Protein AF-A0A0D8BSJ1-F1 (afdb_monomer)

Solvent-accessible surface area (backbone atoms only — not comparable to full-atom values): 3972 Å² total; per-residue (Å²): 133,85,81,76,75,83,82,71,94,76,71,88,82,82,92,71,57,63,68,55,58,52,50,50,28,60,76,68,69,54,85,57,100,67,49,74,73,50,57,48,48,25,52,53,49,11,60,73,73,71,46,98,63,55,79,88,83,134

Secondary structure (DSSP, 8-state):
--------SS-----SSHHHHHHHHHHTT--SSSSHHHHHHHHHHHHHHT-S------

Foldseek 3Di:
DPPPDDDDPDDDDDPPCPVVVVVVCVVVVVPDPDDDVQVVVFVVVCVVVVHPTGHDDD

Mean predicted aligned error: 5.33 Å

pLDDT: mean 91.86, std 9.97, range [49.22, 98.62]

Structure (mmCIF, N/CA/C/O backbone):
data_AF-A0A0D8BSJ1-F1
#
_entry.id   AF-A0A0D8BSJ1-F1
#
loop_
_atom_site.group_PDB
_atom_site.id
_atom_site.type_symbol
_atom_site.label_atom_id
_atom_site.label_alt_id
_atom_site.label_comp_id
_atom_site.label_asym_id
_atom_site.label_entity_id
_atom_site.label_seq_id
_atom_site.pdbx_PDB_ins_code
_atom_site.Cartn_x
_atom_site.Cartn_y
_atom_site.Cartn_z
_atom_site.occupancy
_atom_site.B_iso_or_equiv
_atom_site.auth_seq_id
_atom_site.auth_comp_id
_atom_site.auth_asym_id
_atom_site.auth_atom_id
_atom_site.pdbx_PDB_model_num
ATOM 1 N N . MET A 1 1 ? 9.766 -18.692 -41.058 1.00 49.22 1 MET A N 1
ATOM 2 C CA . MET A 1 1 ? 9.260 -19.066 -39.718 1.00 49.22 1 MET A CA 1
ATOM 3 C C . MET A 1 1 ? 8.632 -17.831 -39.091 1.00 49.22 1 MET A C 1
ATOM 5 O O . MET A 1 1 ? 9.330 -16.847 -38.900 1.00 49.22 1 MET A O 1
ATOM 9 N N . ARG A 1 2 ? 7.309 -17.817 -38.882 1.00 54.91 2 ARG A N 1
ATOM 10 C CA . ARG A 1 2 ? 6.625 -16.681 -38.243 1.00 54.91 2 ARG A CA 1
ATOM 11 C C . ARG A 1 2 ? 6.975 -16.724 -36.756 1.00 54.91 2 ARG A C 1
ATOM 13 O O . ARG A 1 2 ? 6.555 -17.651 -36.069 1.00 54.91 2 ARG A O 1
ATOM 20 N N . ASN A 1 3 ? 7.781 -15.770 -36.299 1.00 64.12 3 ASN A N 1
ATOM 21 C CA . ASN A 1 3 ? 8.089 -15.577 -34.887 1.00 64.12 3 ASN A CA 1
ATOM 22 C C . ASN A 1 3 ? 6.762 -15.213 -34.199 1.00 64.12 3 ASN A C 1
ATOM 24 O O . ASN A 1 3 ? 6.289 -14.086 -34.330 1.00 64.12 3 ASN A O 1
ATOM 28 N N . LYS A 1 4 ? 6.069 -16.193 -33.601 1.00 68.25 4 LYS A N 1
ATOM 29 C CA . LYS A 1 4 ? 4.832 -15.930 -32.854 1.00 68.25 4 LYS A CA 1
ATOM 30 C C . LYS A 1 4 ? 5.237 -15.119 -31.627 1.00 68.25 4 LYS A C 1
ATOM 32 O O . LYS A 1 4 ? 5.804 -15.690 -30.698 1.00 68.25 4 LYS A O 1
ATOM 37 N N . SER A 1 5 ? 4.994 -13.805 -31.638 1.00 80.00 5 SER A N 1
ATOM 38 C CA . SER A 1 5 ? 5.167 -13.010 -30.425 1.00 80.00 5 SER A CA 1
ATOM 39 C C . SER A 1 5 ? 4.260 -13.597 -29.349 1.00 80.00 5 SER A C 1
ATOM 41 O O . SER A 1 5 ? 3.112 -13.978 -29.598 1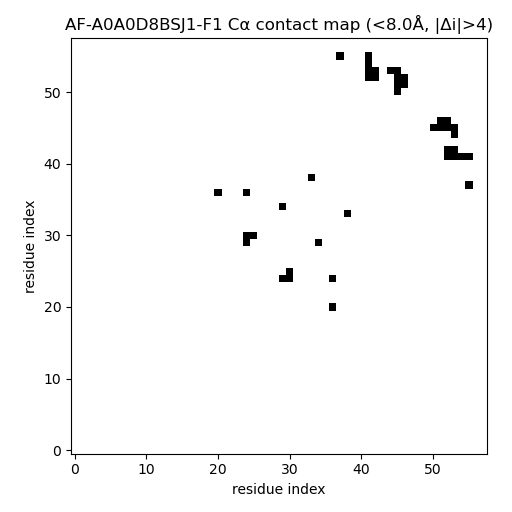.00 80.00 5 SER A O 1
ATOM 43 N N . ARG A 1 6 ? 4.825 -13.787 -28.162 1.00 86.00 6 ARG A N 1
ATOM 44 C CA . ARG A 1 6 ? 4.106 -14.364 -27.035 1.00 86.00 6 ARG A CA 1
ATOM 45 C C . ARG A 1 6 ? 2.9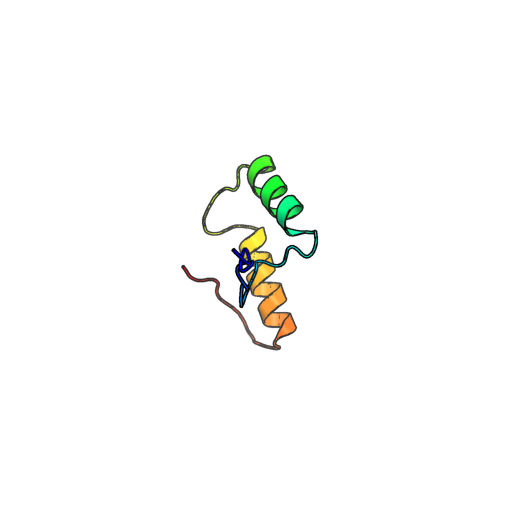88 -13.399 -26.645 1.00 86.00 6 ARG A C 1
ATOM 47 O O . ARG A 1 6 ? 3.266 -12.246 -26.330 1.00 86.00 6 ARG A O 1
ATOM 54 N N . ILE A 1 7 ? 1.742 -13.864 -26.682 1.00 89.62 7 ILE A N 1
ATOM 55 C CA . ILE A 1 7 ? 0.602 -13.095 -26.180 1.00 89.62 7 ILE A CA 1
ATOM 56 C C . ILE A 1 7 ? 0.535 -13.335 -24.673 1.00 89.62 7 ILE A C 1
ATOM 58 O O . ILE A 1 7 ? 0.297 -14.459 -24.232 1.00 89.62 7 ILE A O 1
ATOM 62 N N . TYR A 1 8 ? 0.788 -12.289 -23.892 1.00 89.44 8 TYR A N 1
ATOM 63 C CA . TYR A 1 8 ? 0.614 -12.313 -22.443 1.00 89.44 8 TYR A CA 1
ATOM 64 C C . TYR A 1 8 ? -0.836 -11.962 -22.108 1.00 89.44 8 TYR A C 1
ATOM 66 O O . TYR A 1 8 ? -1.347 -10.957 -22.593 1.00 89.44 8 TYR A O 1
ATOM 74 N N . LEU A 1 9 ? -1.494 -12.787 -21.289 1.00 93.44 9 LEU A N 1
ATOM 75 C CA . LEU A 1 9 ? -2.886 -12.555 -20.877 1.00 93.44 9 LEU A CA 1
ATOM 76 C C . LEU A 1 9 ? -3.006 -11.492 -19.774 1.00 93.44 9 LEU A C 1
ATOM 78 O O . LEU A 1 9 ? -4.037 -10.842 -19.660 1.00 93.44 9 LEU A O 1
ATOM 82 N N . SER A 1 10 ? -1.952 -11.315 -18.976 1.00 92.31 10 SER A N 1
ATOM 83 C CA . SER A 1 10 ? -1.927 -10.417 -17.818 1.00 92.31 10 SER A CA 1
ATOM 84 C C . SER A 1 10 ? -0.517 -9.847 -17.605 1.00 92.31 10 SER A C 1
ATOM 86 O O . SER A 1 10 ? 0.171 -10.234 -16.655 1.00 92.31 10 SER A O 1
ATOM 88 N N . PRO A 1 11 ? -0.011 -9.000 -18.522 1.00 91.56 11 PRO A N 1
ATOM 89 C CA . PRO A 1 11 ? 1.247 -8.307 -18.280 1.00 91.56 11 PRO A CA 1
ATOM 90 C C . PRO A 1 11 ? 1.106 -7.390 -17.052 1.00 91.56 11 PRO A C 1
ATOM 92 O O . PRO A 1 11 ? 0.026 -6.834 -16.836 1.00 91.56 11 PRO A O 1
ATOM 95 N N . PRO A 1 12 ? 2.168 -7.215 -16.248 1.00 90.62 12 PRO A N 1
ATOM 96 C CA . PRO A 1 12 ? 2.135 -6.279 -15.133 1.00 90.62 12 PRO A CA 1
ATOM 97 C C . PRO A 1 12 ? 1.848 -4.865 -15.646 1.00 90.62 12 PRO A C 1
ATOM 99 O O . PRO A 1 12 ? 2.381 -4.446 -16.678 1.00 90.62 12 PRO A O 1
ATOM 102 N N . HIS A 1 13 ? 1.005 -4.135 -14.922 1.00 92.19 13 HIS A N 1
ATOM 103 C CA . HIS 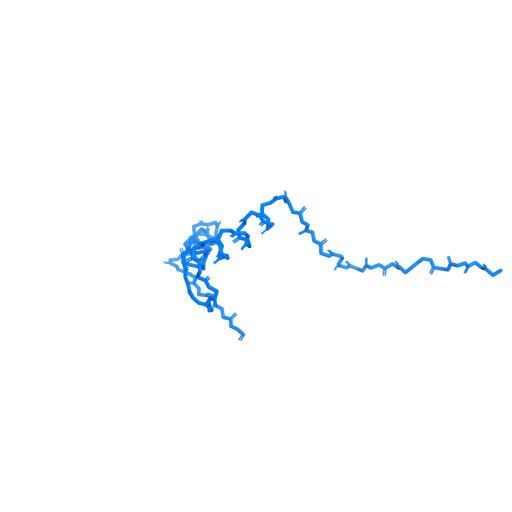A 1 13 ? 0.695 -2.742 -15.211 1.00 92.19 13 HIS A CA 1
ATOM 104 C C . HIS A 1 13 ? 1.406 -1.849 -14.196 1.00 92.19 13 HIS A C 1
ATOM 106 O O . HIS A 1 13 ? 1.197 -2.006 -12.999 1.00 92.19 13 HIS A O 1
ATOM 112 N N . MET A 1 14 ? 2.240 -0.935 -14.689 1.00 92.31 14 MET A N 1
ATOM 113 C CA . MET A 1 14 ? 2.908 0.088 -13.885 1.00 92.31 14 MET A CA 1
ATOM 114 C C . MET A 1 14 ? 2.215 1.422 -14.165 1.00 92.31 14 MET A C 1
ATOM 116 O O . MET A 1 14 ? 2.385 2.000 -15.239 1.00 92.31 14 MET A O 1
ATOM 120 N N . SER A 1 15 ? 1.396 1.868 -13.220 1.00 90.94 15 SE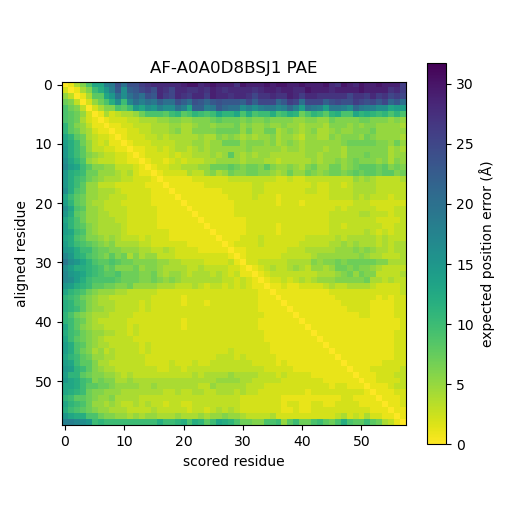R A N 1
ATOM 121 C CA . SER A 1 15 ? 0.607 3.102 -13.269 1.00 90.94 15 SER A CA 1
ATOM 122 C C . SER A 1 15 ? 1.432 4.373 -13.017 1.00 90.94 15 SER A C 1
ATOM 124 O O . SER A 1 15 ? 0.947 5.475 -13.263 1.00 90.94 15 SER A O 1
ATOM 126 N N . GLY A 1 16 ? 2.685 4.231 -12.569 1.00 94.31 16 GLY A N 1
ATOM 127 C CA . GLY A 1 16 ? 3.678 5.303 -12.451 1.00 94.31 16 GLY A CA 1
ATOM 128 C C . GLY A 1 16 ? 4.142 5.585 -11.020 1.00 94.31 16 GLY A C 1
ATOM 129 O O . GLY A 1 16 ? 5.208 6.171 -10.836 1.00 94.31 16 GLY 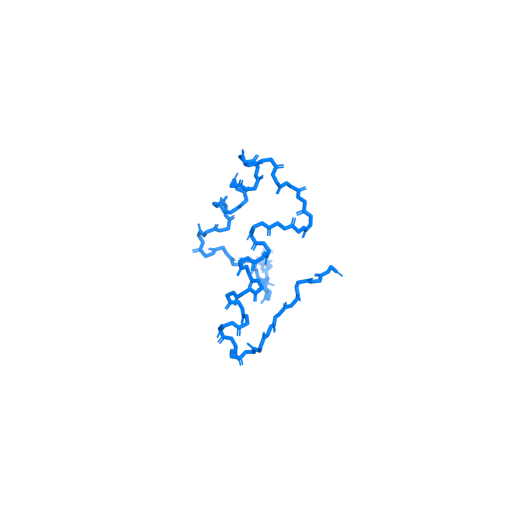A O 1
ATOM 130 N N . ASN A 1 17 ? 3.399 5.139 -10.005 1.00 95.06 17 ASN A N 1
ATOM 131 C CA . ASN A 1 17 ? 3.747 5.363 -8.596 1.00 95.06 17 ASN A CA 1
ATOM 132 C C . ASN A 1 17 ? 4.513 4.197 -7.959 1.00 95.06 17 ASN A C 1
ATOM 134 O O . ASN A 1 17 ? 5.082 4.351 -6.882 1.00 95.06 17 ASN A O 1
ATOM 138 N N . GLU A 1 18 ? 4.568 3.038 -8.610 1.00 96.12 18 GLU A N 1
ATOM 139 C CA . GLU A 1 18 ? 5.140 1.826 -8.024 1.00 96.12 18 GLU A CA 1
ATOM 140 C C . GLU A 1 18 ? 6.624 2.020 -7.682 1.00 96.12 18 GLU A C 1
ATOM 142 O O . GLU A 1 18 ? 7.043 1.744 -6.562 1.00 96.12 18 GLU A O 1
ATOM 147 N N . GLN A 1 19 ? 7.419 2.579 -8.605 1.00 95.94 19 GLN A N 1
ATOM 148 C CA . GLN A 1 19 ? 8.844 2.834 -8.357 1.00 95.94 19 GLN A CA 1
ATOM 149 C C . GLN A 1 19 ? 9.062 3.848 -7.227 1.00 95.94 19 GLN A C 1
ATOM 151 O O . GLN A 1 19 ? 10.024 3.721 -6.472 1.00 95.94 19 GLN A O 1
ATOM 156 N N . LYS A 1 20 ? 8.171 4.838 -7.098 1.00 96.25 20 LYS A N 1
ATOM 157 C CA . LYS A 1 20 ? 8.231 5.84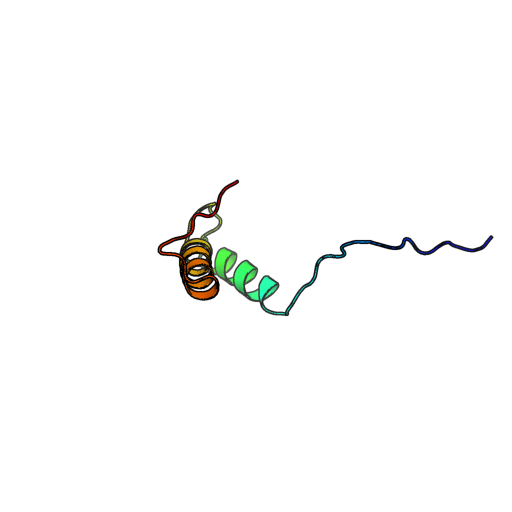0 -6.030 1.00 96.25 20 LYS A CA 1
ATOM 158 C C . LYS A 1 20 ? 8.095 5.174 -4.659 1.00 96.25 20 LYS A C 1
ATOM 160 O O . LYS A 1 20 ? 8.959 5.385 -3.817 1.00 96.25 20 LYS A O 1
ATOM 165 N N . TYR A 1 21 ? 7.068 4.348 -4.455 1.00 95.44 21 TYR A N 1
ATOM 166 C CA . TYR A 1 21 ? 6.841 3.689 -3.162 1.00 95.44 21 TYR A CA 1
ATOM 167 C C . TYR A 1 21 ? 7.908 2.642 -2.829 1.00 95.44 21 TYR A C 1
ATOM 169 O O . TYR A 1 21 ? 8.260 2.470 -1.662 1.00 95.44 21 TYR A O 1
ATOM 177 N N . ILE A 1 22 ? 8.473 1.980 -3.847 1.00 94.62 22 ILE A N 1
ATOM 178 C CA . ILE A 1 22 ? 9.650 1.124 -3.661 1.00 94.62 22 ILE A CA 1
ATOM 179 C C . ILE A 1 22 ? 10.840 1.956 -3.175 1.00 94.62 22 ILE A C 1
ATOM 181 O O . ILE A 1 22 ? 11.442 1.606 -2.163 1.00 94.62 22 ILE A O 1
ATOM 185 N N . ASN A 1 23 ? 11.161 3.065 -3.848 1.00 96.06 23 ASN A N 1
ATOM 186 C CA . ASN A 1 23 ? 12.268 3.935 -3.442 1.00 96.06 23 ASN A CA 1
ATOM 187 C C . ASN A 1 23 ? 12.079 4.461 -2.016 1.00 96.06 23 ASN A C 1
ATOM 189 O O . ASN A 1 23 ? 13.013 4.397 -1.227 1.00 96.06 23 ASN A O 1
ATOM 193 N N . GLU A 1 24 ? 10.868 4.892 -1.663 1.00 95.94 24 GLU A N 1
ATOM 194 C CA . GLU A 1 24 ? 10.529 5.358 -0.316 1.00 95.94 24 GLU A CA 1
ATOM 195 C C . GLU A 1 24 ? 10.794 4.288 0.757 1.00 95.94 24 GLU A C 1
ATOM 197 O O . GLU A 1 24 ? 11.382 4.585 1.798 1.00 95.94 24 GLU A O 1
ATOM 202 N N . ALA A 1 25 ? 10.440 3.024 0.497 1.00 96.06 25 ALA A N 1
ATOM 203 C CA . ALA A 1 25 ? 10.723 1.922 1.420 1.00 96.06 25 ALA A CA 1
ATOM 204 C C . ALA A 1 25 ? 12.234 1.708 1.630 1.00 96.06 25 ALA A C 1
ATOM 206 O O . ALA A 1 25 ? 12.678 1.448 2.750 1.00 96.06 25 ALA A O 1
ATOM 207 N N . PHE A 1 26 ? 13.041 1.856 0.574 1.00 96.44 26 PHE A N 1
ATOM 208 C CA . PHE A 1 26 ? 14.502 1.784 0.678 1.00 96.44 26 PHE A CA 1
ATOM 209 C C . PHE A 1 26 ? 15.101 3.005 1.391 1.00 96.44 26 PHE A C 1
ATOM 211 O O . PHE A 1 26 ? 15.951 2.837 2.262 1.00 96.44 26 PHE A O 1
ATOM 218 N N . GLU A 1 27 ? 14.656 4.219 1.061 1.00 97.00 27 GLU A N 1
ATOM 219 C CA . GLU A 1 27 ? 15.136 5.475 1.660 1.00 97.00 27 GLU A CA 1
ATOM 220 C C . GLU A 1 27 ? 14.855 5.543 3.164 1.00 97.00 27 GLU A C 1
ATOM 222 O O . GLU A 1 27 ? 15.696 5.992 3.942 1.00 97.00 27 GLU A O 1
ATOM 227 N N . THR A 1 28 ? 13.691 5.050 3.584 1.00 95.75 28 THR A N 1
ATOM 228 C CA . THR A 1 28 ? 13.293 4.980 4.999 1.00 95.75 28 THR A CA 1
ATOM 229 C C . THR A 1 28 ? 13.860 3.761 5.726 1.00 95.75 28 THR A C 1
ATOM 231 O O . THR A 1 28 ? 13.655 3.614 6.931 1.00 95.75 28 THR A O 1
ATOM 234 N N . ASN A 1 29 ? 14.585 2.889 5.014 1.00 93.56 29 ASN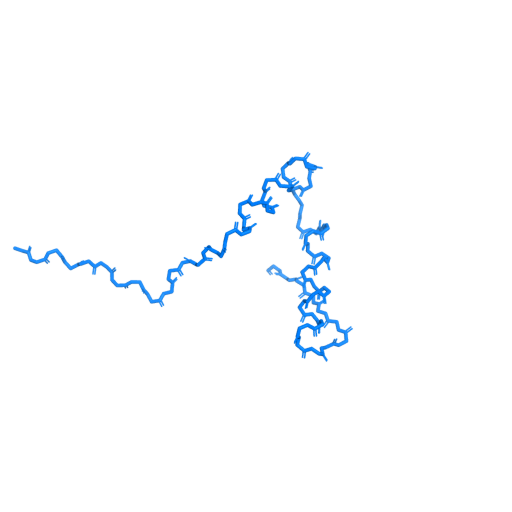 A N 1
ATOM 235 C CA . ASN A 1 29 ? 15.064 1.597 5.502 1.00 93.56 29 ASN A CA 1
ATOM 236 C C . ASN A 1 29 ? 13.937 0.728 6.099 1.00 93.56 29 ASN A C 1
ATOM 238 O O . ASN A 1 29 ? 14.152 -0.065 7.018 1.00 93.56 29 ASN A O 1
ATOM 242 N N . TRP A 1 30 ? 12.722 0.878 5.571 1.00 92.94 30 TRP A N 1
ATOM 243 C CA . TRP A 1 30 ? 11.543 0.138 5.995 1.00 92.94 30 TRP A CA 1
ATOM 244 C C . TRP A 1 30 ? 11.220 -0.971 4.987 1.00 92.94 30 TRP A C 1
ATOM 246 O O . TRP A 1 30 ? 10.218 -0.953 4.276 1.00 92.94 30 TRP A O 1
ATOM 256 N N . ILE A 1 31 ? 12.105 -1.964 4.916 1.00 91.19 31 ILE A N 1
ATOM 257 C CA . ILE A 1 31 ? 12.002 -3.103 3.992 1.00 91.19 31 ILE A CA 1
ATOM 258 C C . ILE A 1 31 ? 11.467 -4.313 4.774 1.00 91.19 31 ILE A C 1
ATOM 260 O O . ILE A 1 31 ? 12.140 -5.330 4.941 1.00 91.19 31 ILE A O 1
ATOM 264 N N . ALA A 1 32 ? 10.267 -4.161 5.336 1.00 89.38 32 ALA A N 1
ATOM 265 C CA . ALA A 1 32 ? 9.607 -5.160 6.173 1.00 89.38 32 ALA A CA 1
ATOM 266 C C . ALA A 1 32 ? 8.191 -5.484 5.650 1.00 89.38 32 ALA A C 1
ATOM 268 O O . ALA A 1 32 ? 7.603 -4.655 4.956 1.00 89.38 32 ALA A O 1
ATOM 269 N N . PRO A 1 33 ? 7.619 -6.661 5.986 1.00 85.94 33 PRO A N 1
ATOM 270 C CA . PRO A 1 33 ? 6.292 -7.075 5.507 1.00 85.94 33 PRO A CA 1
ATOM 271 C C . PRO A 1 33 ? 5.116 -6.183 5.936 1.00 85.94 33 PRO A C 1
ATOM 273 O O . PRO A 1 33 ? 4.062 -6.234 5.317 1.00 85.94 33 PRO A O 1
ATOM 276 N N . LEU A 1 34 ? 5.281 -5.395 6.997 1.00 89.06 34 LEU A N 1
ATOM 277 C CA . LEU A 1 34 ? 4.293 -4.446 7.515 1.00 89.06 34 LEU A CA 1
ATOM 278 C C . LEU A 1 34 ? 4.972 -3.097 7.672 1.00 89.06 34 LEU A C 1
ATOM 280 O O . LEU A 1 34 ? 6.153 -3.067 8.019 1.00 89.06 34 LEU A O 1
ATOM 284 N N . GLY A 1 35 ? 4.248 -2.004 7.443 1.00 92.25 35 GLY A N 1
ATOM 285 C CA . GLY A 1 35 ? 4.803 -0.657 7.466 1.00 92.25 35 GLY A CA 1
ATOM 286 C C . GLY A 1 35 ? 3.869 0.402 6.898 1.00 92.25 35 GLY A C 1
ATOM 287 O O . GLY A 1 35 ? 2.778 0.064 6.446 1.00 92.25 35 GLY A O 1
ATOM 288 N N . PRO A 1 36 ? 4.336 1.661 6.810 1.00 95.12 36 PRO A N 1
ATOM 289 C CA . PRO A 1 36 ? 3.507 2.793 6.395 1.00 95.12 36 PRO A CA 1
ATOM 290 C C . PRO A 1 36 ? 2.786 2.589 5.055 1.00 95.12 36 PRO A C 1
ATOM 292 O O . PRO A 1 36 ? 1.613 2.925 4.931 1.00 95.12 36 PRO A O 1
ATOM 295 N N . ASN A 1 37 ? 3.459 1.983 4.071 1.00 95.56 37 ASN A N 1
ATOM 296 C CA . ASN A 1 37 ? 2.861 1.681 2.767 1.00 95.56 37 ASN A CA 1
ATOM 297 C C . ASN A 1 37 ? 1.740 0.628 2.856 1.00 95.56 37 ASN A C 1
ATOM 299 O O . ASN A 1 37 ? 0.763 0.717 2.118 1.00 95.56 37 ASN A O 1
ATOM 303 N N . VAL A 1 38 ? 1.869 -0.361 3.749 1.00 96.44 38 VAL A N 1
ATOM 304 C CA . VAL A 1 38 ? 0.858 -1.414 3.948 1.00 96.44 38 VAL A CA 1
ATOM 305 C C . VAL A 1 38 ? -0.324 -0.872 4.748 1.00 96.44 38 VAL A C 1
ATOM 307 O O . VAL A 1 38 ? -1.464 -1.069 4.340 1.00 96.44 38 VAL A O 1
ATOM 310 N N . ASP A 1 39 ? -0.057 -0.106 5.808 1.00 96.75 39 ASP A N 1
ATOM 311 C CA . ASP A 1 39 ? -1.091 0.541 6.623 1.00 96.75 39 ASP A CA 1
ATOM 312 C C . ASP A 1 39 ? -1.947 1.497 5.771 1.00 96.75 39 ASP A C 1
ATOM 314 O O . ASP A 1 39 ? -3.178 1.513 5.863 1.00 96.75 39 ASP A O 1
ATOM 318 N N . ALA A 1 40 ? -1.297 2.283 4.901 1.00 96.94 40 ALA A N 1
ATOM 319 C CA . ALA A 1 40 ? -1.979 3.162 3.957 1.00 96.94 40 ALA A CA 1
ATOM 320 C C . ALA A 1 40 ? -2.806 2.364 2.941 1.00 96.94 40 ALA A C 1
ATOM 322 O O . ALA A 1 40 ? -3.975 2.681 2.732 1.00 96.94 40 ALA A O 1
ATOM 323 N N . PHE A 1 41 ? -2.241 1.296 2.368 1.00 96.81 41 PHE A N 1
ATOM 324 C CA . PHE A 1 41 ? -2.951 0.431 1.428 1.00 96.81 41 PHE 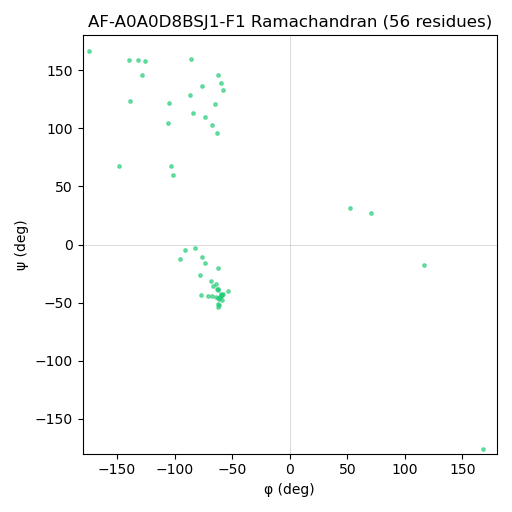A CA 1
ATOM 325 C C . PHE A 1 41 ? -4.215 -0.187 2.039 1.00 96.81 41 PHE A C 1
ATOM 327 O O . PHE A 1 41 ? -5.278 -0.131 1.424 1.00 96.81 41 PHE A O 1
ATOM 334 N N . GLU A 1 42 ? -4.134 -0.745 3.248 1.00 98.25 42 GLU A N 1
ATOM 335 C CA . GLU A 1 42 ? -5.290 -1.334 3.933 1.00 98.25 42 GLU A CA 1
ATOM 336 C C . GLU A 1 42 ? -6.388 -0.296 4.179 1.00 98.25 42 GLU A C 1
ATOM 338 O O . GLU A 1 42 ? -7.566 -0.549 3.907 1.00 98.25 42 GLU A O 1
ATOM 343 N N . LYS A 1 43 ? -6.005 0.894 4.652 1.00 98.38 43 LYS A N 1
ATOM 344 C CA . LYS A 1 43 ? -6.941 1.991 4.892 1.00 98.38 43 LYS A CA 1
ATOM 345 C C . LYS A 1 43 ? -7.615 2.453 3.598 1.00 98.38 43 LYS A C 1
ATOM 347 O O . LYS 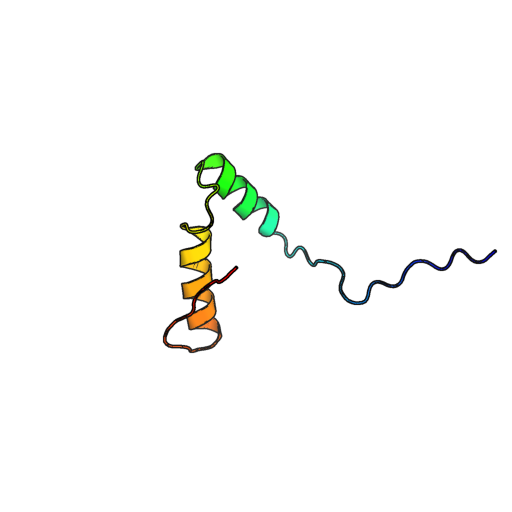A 1 43 ? -8.843 2.489 3.533 1.00 98.38 43 LYS A O 1
ATOM 352 N N . GLU A 1 44 ? -6.830 2.786 2.578 1.00 98.06 44 GLU A N 1
ATOM 353 C CA . GLU A 1 44 ? -7.335 3.294 1.298 1.00 98.06 44 GLU A CA 1
ATOM 354 C C . GLU A 1 44 ? -8.203 2.256 0.585 1.00 98.06 44 GLU A C 1
ATOM 356 O O . GLU A 1 44 ? -9.241 2.597 0.021 1.00 98.06 44 GLU A O 1
ATOM 361 N N . LEU A 1 45 ? -7.833 0.974 0.651 1.00 98.19 45 LEU A N 1
ATOM 362 C CA . LEU A 1 45 ? -8.626 -0.098 0.063 1.00 98.19 45 LEU A CA 1
ATOM 363 C C . LEU A 1 45 ? -9.959 -0.278 0.794 1.00 98.19 45 LEU A C 1
ATOM 365 O O . LEU A 1 45 ? -10.991 -0.422 0.138 1.00 98.19 45 LEU A O 1
ATOM 369 N N . ALA A 1 46 ? -9.953 -0.257 2.132 1.00 98.56 46 ALA A N 1
ATOM 370 C CA . ALA A 1 46 ? -11.176 -0.335 2.925 1.00 98.56 46 ALA A CA 1
ATOM 371 C C . ALA A 1 46 ? -12.128 0.825 2.595 1.00 98.56 46 ALA A C 1
ATOM 373 O O . ALA A 1 46 ? -13.317 0.589 2.379 1.00 98.56 46 ALA A O 1
ATOM 374 N N . GLU A 1 47 ? -11.598 2.048 2.481 1.00 98.62 47 GLU A N 1
ATOM 375 C CA . GLU A 1 47 ? -12.349 3.234 2.057 1.00 98.62 47 GLU A CA 1
ATOM 376 C C . GLU A 1 47 ? -12.888 3.085 0.626 1.00 98.62 47 GLU A C 1
ATOM 378 O O . GLU A 1 47 ? -14.075 3.321 0.392 1.00 98.62 47 GLU A O 1
ATOM 383 N N . TYR A 1 48 ? -12.057 2.627 -0.316 1.00 98.31 48 TYR A N 1
ATOM 384 C CA . TYR A 1 48 ? -12.422 2.451 -1.724 1.00 98.31 48 TYR A CA 1
ATOM 385 C C . TYR A 1 48 ? -13.591 1.479 -1.920 1.00 98.31 48 TYR A C 1
ATOM 387 O O . TYR A 1 48 ? -14.496 1.748 -2.710 1.00 98.31 48 TYR A O 1
ATOM 395 N N . VAL A 1 49 ? -13.599 0.357 -1.193 1.00 98.25 49 VAL A N 1
ATOM 396 C CA . VAL A 1 49 ? -14.668 -0.653 -1.300 1.00 98.25 49 VAL A CA 1
ATOM 397 C C . VAL A 1 49 ? -15.830 -0.422 -0.326 1.00 98.25 49 VAL A C 1
ATOM 399 O O . VAL A 1 49 ? -16.810 -1.165 -0.364 1.00 98.25 49 VAL A O 1
ATOM 402 N N . GLY A 1 50 ? -15.736 0.572 0.564 1.00 98.31 50 GLY A N 1
ATOM 403 C CA . GLY A 1 50 ? -16.745 0.849 1.593 1.00 98.31 50 GLY A CA 1
ATOM 404 C C . GLY A 1 50 ? -16.811 -0.198 2.714 1.00 98.31 50 GLY A C 1
ATOM 405 O O . GLY A 1 50 ? -17.870 -0.408 3.307 1.00 98.31 50 GLY A O 1
ATOM 406 N N . SER A 1 51 ? -15.700 -0.883 2.998 1.00 98.44 51 SER A N 1
ATOM 407 C CA . SER A 1 51 ? -15.583 -1.830 4.114 1.00 98.44 51 SER A CA 1
ATOM 408 C C . SER A 1 51 ? -15.209 -1.113 5.415 1.00 98.44 51 SER A C 1
ATOM 410 O O . SER A 1 51 ? -14.637 -0.028 5.415 1.00 98.44 51 SER A O 1
ATOM 412 N N . LYS A 1 52 ? -15.480 -1.753 6.560 1.00 98.19 52 LYS A N 1
ATOM 413 C CA . LYS A 1 52 ? -15.027 -1.271 7.880 1.00 98.19 52 LYS A CA 1
ATOM 414 C C . LYS A 1 52 ? -13.527 -1.470 8.117 1.00 98.19 52 LYS A C 1
ATOM 416 O O . LYS A 1 52 ? -12.987 -0.895 9.054 1.00 98.19 52 LYS A O 1
ATOM 421 N N . GLY A 1 53 ? -12.883 -2.314 7.316 1.00 97.38 53 GLY A N 1
ATOM 422 C CA . GLY A 1 53 ? -11.456 -2.596 7.400 1.00 97.38 53 GLY A CA 1
ATOM 423 C C . GLY A 1 53 ? -10.986 -3.492 6.259 1.00 97.38 53 GLY A C 1
ATOM 424 O O . GLY A 1 53 ? -11.803 -4.093 5.550 1.00 97.38 53 GLY A O 1
ATOM 425 N N . ALA A 1 54 ? -9.671 -3.577 6.103 1.00 98.00 54 ALA A N 1
ATOM 426 C CA . ALA A 1 54 ? -8.980 -4.486 5.199 1.00 98.00 54 ALA A CA 1
ATOM 427 C C . ALA A 1 54 ? -7.735 -5.038 5.906 1.00 98.00 54 ALA A C 1
ATOM 429 O O . ALA A 1 54 ? -7.272 -4.448 6.878 1.00 98.00 54 ALA A O 1
ATOM 430 N N . ALA A 1 55 ? -7.237 -6.177 5.432 1.00 97.00 55 ALA A N 1
ATOM 431 C CA . ALA A 1 55 ? -6.012 -6.792 5.927 1.00 97.00 55 ALA A CA 1
ATOM 432 C C . ALA A 1 55 ? -5.206 -7.322 4.737 1.00 97.00 55 ALA A C 1
ATOM 434 O O . ALA A 1 55 ? -5.717 -8.121 3.945 1.00 97.00 55 ALA A O 1
ATOM 435 N N . ALA A 1 56 ? -3.965 -6.869 4.608 1.00 96.62 56 ALA A N 1
ATOM 436 C CA . ALA A 1 56 ? -2.992 -7.407 3.679 1.00 96.62 56 ALA A CA 1
ATOM 437 C C . ALA A 1 56 ? -2.455 -8.740 4.221 1.00 96.62 56 ALA A C 1
ATOM 439 O O . ALA A 1 56 ? -2.163 -8.885 5.408 1.00 96.62 56 ALA A O 1
ATOM 440 N N . VAL A 1 57 ? -2.340 -9.739 3.346 1.00 93.88 57 VAL A N 1
ATOM 441 C CA . VAL A 1 57 ? -1.887 -11.095 3.691 1.00 93.88 57 VAL A CA 1
ATOM 442 C C . VAL A 1 57 ? -0.814 -11.568 2.712 1.00 93.88 57 VAL A C 1
ATOM 444 O O . VAL A 1 57 ? -0.716 -11.048 1.599 1.00 93.88 57 VAL A O 1
ATOM 447 N N . SER A 1 58 ? -0.016 -12.547 3.141 1.00 81.50 58 SER A N 1
ATOM 448 C CA . SER A 1 58 ? 1.049 -13.199 2.363 1.00 81.50 58 SER A CA 1
ATOM 449 C C . SER A 1 58 ? 0.622 -14.544 1.792 1.00 81.50 58 SER A C 1
ATOM 451 O O . SER A 1 58 ? 0.023 -15.315 2.579 1.00 81.50 58 SER A O 1
#

Radius of gyration: 16.87 Å; Cα contacts (8 Å, |Δi|>4): 21; chains: 1; bounding box: 32×25×48 Å

Sequence (58 aa):
MRNKSRIYLSPPHMSGNEQKYINEAFETNWIAPLGPNVDAFEKELAEYVGSKGAAAVS

InterPro domains:
  IPR000653 DegT/DnrJ/EryC1/StrS aminotransferase [PF01041] (15-58)
  IPR015421 Pyridoxal phosphate-dependent transferase, major domain [G3DSA:3.40.640.10] (1-58)
  IPR015424 Pyridoxal phosphate-dependent transferase [SSF53383] (6-58)

Organism: Geobacillus kaustophilus (NCBI:txid1462)